Protein AF-A0A4P6JZI7-F1 (afdb_monomer)

Structure (mmCIF, N/CA/C/O backbone):
data_AF-A0A4P6JZI7-F1
#
_entry.id   AF-A0A4P6JZI7-F1
#
loop_
_atom_site.group_PDB
_atom_site.id
_atom_site.type_symbol
_atom_site.label_atom_id
_atom_site.label_alt_id
_atom_site.label_comp_id
_atom_site.label_asym_id
_atom_site.label_entity_id
_atom_site.label_seq_id
_atom_site.pdbx_PDB_ins_code
_atom_site.Cartn_x
_atom_site.Cartn_y
_atom_site.Cartn_z
_atom_site.occupancy
_atom_site.B_iso_or_equiv
_atom_site.auth_seq_id
_atom_site.auth_comp_id
_atom_site.auth_asym_id
_atom_site.auth_atom_id
_atom_site.pdbx_PDB_model_num
ATOM 1 N N . MET A 1 1 ? 13.511 -19.977 16.523 1.00 40.28 1 MET A N 1
ATOM 2 C CA . MET A 1 1 ? 13.783 -18.715 15.807 1.00 40.28 1 MET A CA 1
ATOM 3 C C . MET A 1 1 ? 12.702 -17.710 16.180 1.00 40.28 1 MET A C 1
ATOM 5 O O . MET A 1 1 ? 11.533 -17.978 15.970 1.00 40.28 1 MET A O 1
ATOM 9 N N . GLN A 1 2 ? 13.146 -16.654 16.858 1.00 42.12 2 GLN A N 1
ATOM 10 C CA . GLN A 1 2 ? 12.506 -15.406 17.305 1.00 42.12 2 GLN A CA 1
ATOM 11 C C . GLN A 1 2 ? 10.993 -15.196 17.056 1.00 42.12 2 GLN A C 1
ATOM 13 O O . GLN A 1 2 ? 10.556 -14.751 15.999 1.00 42.12 2 GLN A O 1
ATOM 18 N N . THR A 1 3 ? 10.208 -15.392 18.117 1.00 41.06 3 THR A N 1
ATOM 19 C CA . THR A 1 3 ? 8.763 -15.125 18.213 1.00 41.06 3 THR A CA 1
ATOM 20 C C . THR A 1 3 ? 8.477 -13.671 18.627 1.00 41.06 3 THR A C 1
ATOM 22 O O . THR A 1 3 ? 7.878 -13.420 19.670 1.00 41.06 3 THR A O 1
ATOM 25 N N . PHE A 1 4 ? 8.927 -12.692 17.832 1.00 45.28 4 PHE A N 1
ATOM 26 C CA . PHE A 1 4 ? 8.655 -11.260 18.085 1.00 45.28 4 PHE A CA 1
ATOM 27 C C . PHE A 1 4 ? 7.767 -10.593 17.015 1.00 45.28 4 PHE A C 1
ATOM 29 O O . PHE A 1 4 ? 7.316 -9.467 17.191 1.00 45.28 4 PHE A O 1
ATOM 36 N N . SER A 1 5 ? 7.446 -11.294 15.923 1.00 57.12 5 SER A N 1
ATOM 37 C CA . SER A 1 5 ? 6.790 -10.708 14.739 1.00 57.12 5 SER A CA 1
ATOM 38 C C . SER A 1 5 ? 5.298 -10.363 14.940 1.00 57.12 5 SER A C 1
ATOM 40 O O . SER A 1 5 ? 4.814 -9.359 14.420 1.00 57.12 5 SER A O 1
ATOM 42 N N . GLY A 1 6 ? 4.582 -11.114 15.791 1.00 55.03 6 GLY A N 1
ATOM 43 C CA . GLY A 1 6 ? 3.121 -11.026 15.946 1.00 55.03 6 GLY A CA 1
ATOM 44 C C . GLY A 1 6 ? 2.567 -9.697 16.484 1.00 55.03 6 GLY A C 1
ATOM 45 O O . GLY A 1 6 ? 1.469 -9.282 16.126 1.00 55.03 6 GLY A O 1
ATOM 46 N N . LYS A 1 7 ? 3.329 -8.992 17.328 1.00 60.00 7 LYS A N 1
ATOM 47 C CA . LYS A 1 7 ? 2.916 -7.677 17.850 1.00 60.00 7 LYS A CA 1
ATOM 48 C C . LYS A 1 7 ? 3.182 -6.566 16.839 1.00 60.00 7 LYS A C 1
ATOM 50 O O . LYS A 1 7 ? 2.356 -5.676 16.684 1.00 60.00 7 LYS A O 1
ATOM 55 N N . HIS A 1 8 ? 4.298 -6.649 16.116 1.00 64.00 8 HIS A N 1
ATOM 56 C CA . HIS A 1 8 ? 4.651 -5.666 15.094 1.00 64.00 8 HIS A CA 1
ATOM 57 C C . HIS A 1 8 ? 3.713 -5.726 13.887 1.00 64.00 8 HIS A C 1
ATOM 59 O O . HIS A 1 8 ? 3.317 -4.673 13.403 1.00 64.00 8 HIS A O 1
ATOM 65 N N . GLN A 1 9 ? 3.290 -6.921 13.455 1.00 67.69 9 GLN A N 1
ATOM 66 C CA . GLN A 1 9 ? 2.295 -7.049 12.381 1.00 67.69 9 GLN A CA 1
ATOM 67 C C . GLN A 1 9 ? 0.941 -6.425 12.763 1.00 67.69 9 GLN A C 1
ATOM 69 O O . GLN A 1 9 ? 0.342 -5.752 11.936 1.00 67.69 9 GLN A O 1
ATOM 74 N N . HIS A 1 10 ? 0.477 -6.576 14.013 1.00 70.94 10 HIS A N 1
ATOM 75 C CA . HIS A 1 10 ? -0.792 -5.983 14.455 1.00 70.94 10 HIS A CA 1
ATOM 76 C C . HIS A 1 10 ? -0.695 -4.460 14.579 1.00 70.94 10 HIS A C 1
ATOM 78 O O . HIS A 1 10 ? -1.621 -3.758 14.190 1.00 70.94 10 HIS A O 1
ATOM 84 N N . VAL A 1 11 ? 0.433 -3.944 15.078 1.00 77.00 11 VAL A N 1
ATOM 85 C CA . VAL A 1 11 ? 0.680 -2.495 15.136 1.00 77.00 11 VAL A CA 1
ATOM 86 C C . VAL A 1 11 ? 0.749 -1.898 13.730 1.00 77.00 11 VAL A C 1
ATOM 88 O O . VAL A 1 11 ? 0.169 -0.845 13.497 1.00 77.00 11 VAL A O 1
ATOM 91 N N . LEU A 1 12 ? 1.413 -2.575 12.787 1.00 75.81 12 LEU A N 1
ATOM 92 C CA . LEU A 1 12 ? 1.479 -2.137 11.392 1.00 75.81 12 LEU A CA 1
ATOM 93 C C . LEU A 1 12 ? 0.106 -2.185 10.720 1.00 75.81 12 LEU A C 1
ATOM 95 O O . LEU A 1 12 ? -0.254 -1.216 10.067 1.00 75.81 12 LEU A O 1
ATOM 99 N N . ALA A 1 13 ? -0.675 -3.249 10.921 1.00 77.69 13 ALA A N 1
ATOM 100 C CA . ALA A 1 13 ? -2.030 -3.351 10.379 1.00 77.69 13 ALA A CA 1
ATOM 101 C C . ALA A 1 13 ? -2.944 -2.235 10.910 1.00 77.69 13 ALA A C 1
ATOM 103 O O . ALA A 1 13 ? -3.595 -1.555 10.123 1.00 77.69 13 ALA A O 1
ATOM 104 N N . TYR A 1 14 ? -2.928 -1.988 12.225 1.00 80.69 14 TYR A N 1
ATOM 105 C CA . TYR A 1 14 ? -3.686 -0.896 12.840 1.00 80.69 14 TYR A CA 1
ATOM 106 C C . TYR A 1 14 ? -3.248 0.474 12.304 1.00 80.69 14 TYR A C 1
ATOM 108 O O . TYR A 1 14 ? -4.081 1.292 11.926 1.00 80.69 14 TYR A O 1
ATOM 116 N N . LEU A 1 15 ? -1.937 0.713 12.204 1.00 82.81 15 LEU A N 1
ATOM 117 C CA . LEU A 1 15 ? -1.407 1.973 11.687 1.00 82.81 15 LEU A CA 1
ATOM 118 C C . LEU A 1 15 ? -1.748 2.169 10.205 1.00 82.81 15 LEU A C 1
ATOM 120 O O . LEU A 1 15 ? -2.098 3.272 9.801 1.00 82.81 15 LEU A O 1
ATOM 124 N N . SER A 1 16 ? -1.681 1.116 9.393 1.00 83.50 16 SER A N 1
ATOM 125 C CA . SER A 1 16 ? -2.100 1.150 7.992 1.00 83.50 16 SER A CA 1
ATOM 126 C C . SER A 1 16 ? -3.596 1.445 7.845 1.00 83.50 16 SER A C 1
ATOM 128 O O . SER A 1 16 ? -3.966 2.219 6.963 1.00 83.50 16 SER A O 1
ATOM 130 N N . GLU A 1 17 ? -4.440 0.889 8.719 1.00 85.62 17 GLU A N 1
ATOM 131 C CA . GLU A 1 17 ? -5.878 1.173 8.748 1.00 85.62 17 GLU A CA 1
ATOM 132 C C . GLU A 1 17 ? -6.155 2.630 9.140 1.00 85.62 17 GLU A C 1
ATOM 134 O O . GLU A 1 17 ? -6.900 3.320 8.447 1.00 85.62 17 GLU A O 1
ATOM 139 N N . GLU A 1 18 ? -5.500 3.142 10.188 1.00 87.00 18 GLU A N 1
ATOM 140 C CA . GLU A 1 18 ? -5.618 4.549 10.593 1.00 87.00 18 GLU A CA 1
ATOM 141 C C . GLU A 1 18 ? -5.119 5.511 9.511 1.00 87.00 18 GLU A C 1
ATOM 143 O O . GLU A 1 18 ? -5.735 6.552 9.273 1.00 87.00 18 GLU A O 1
ATOM 148 N N . VAL A 1 19 ? -4.007 5.179 8.851 1.00 87.38 19 VAL A N 1
ATOM 149 C CA . VAL A 1 19 ? -3.463 5.970 7.743 1.00 87.38 19 VAL A CA 1
ATOM 150 C C . VAL A 1 19 ? -4.469 6.014 6.599 1.00 87.38 19 VAL A C 1
ATOM 152 O O . VAL A 1 19 ? -4.804 7.106 6.149 1.00 87.38 19 VAL A O 1
ATOM 155 N N . LEU A 1 20 ? -5.009 4.866 6.178 1.00 86.69 20 LEU A N 1
ATOM 156 C CA . LEU A 1 20 ? -6.028 4.801 5.129 1.00 86.69 20 LEU A CA 1
ATOM 157 C C . LEU A 1 20 ? -7.290 5.586 5.515 1.00 86.69 20 LEU A C 1
ATOM 159 O O . LEU A 1 20 ? -7.783 6.374 4.712 1.00 86.69 20 LEU A O 1
ATOM 163 N N . ALA A 1 21 ? -7.778 5.431 6.749 1.00 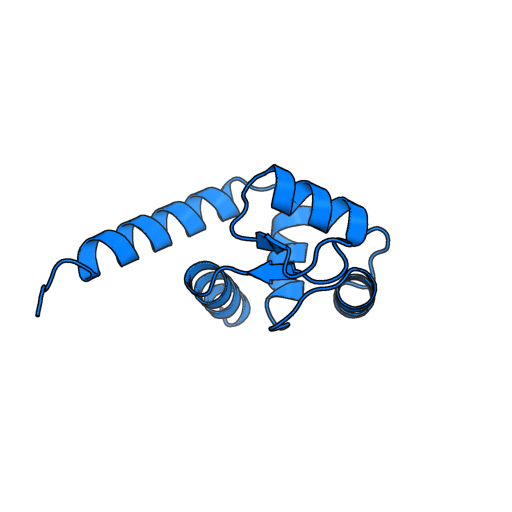88.19 21 ALA A N 1
ATOM 164 C CA . ALA A 1 21 ? -8.972 6.113 7.250 1.00 88.19 21 ALA A CA 1
ATOM 165 C C . ALA A 1 21 ? -8.818 7.643 7.309 1.00 88.19 21 ALA A C 1
ATOM 167 O O . ALA A 1 21 ? -9.806 8.370 7.209 1.00 88.19 21 ALA A O 1
ATOM 168 N N . ARG A 1 22 ? -7.585 8.142 7.452 1.00 89.81 22 ARG A N 1
ATOM 169 C CA . ARG A 1 22 ? -7.258 9.576 7.427 1.00 89.81 22 ARG A CA 1
ATOM 170 C C . ARG A 1 22 ? -7.107 10.145 6.018 1.00 89.81 22 ARG A C 1
ATOM 172 O O . ARG A 1 22 ? -7.050 11.367 5.873 1.00 89.81 22 ARG A O 1
ATOM 179 N N . GLN A 1 23 ? -7.051 9.302 4.987 1.00 90.75 23 GLN A N 1
ATOM 180 C CA . GLN A 1 23 ? -6.963 9.775 3.612 1.00 90.75 23 GLN A CA 1
ATOM 181 C C . GLN A 1 23 ? -8.305 10.333 3.119 1.00 90.75 23 GLN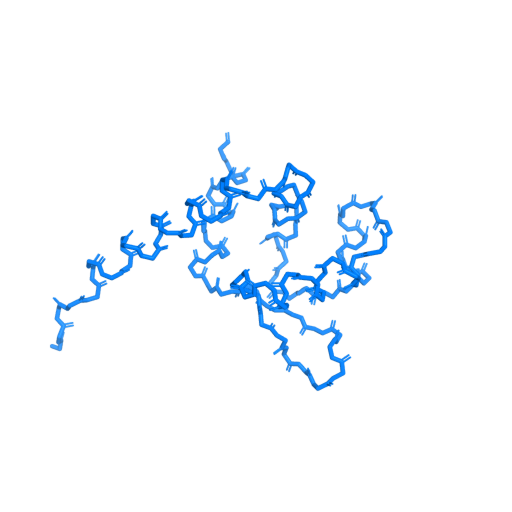 A C 1
ATOM 183 O O . GLN A 1 23 ? -9.364 9.853 3.525 1.00 90.75 23 GLN A O 1
ATOM 188 N N . PRO A 1 24 ? -8.292 11.307 2.194 1.00 91.12 24 PRO A N 1
ATOM 189 C CA . PRO A 1 24 ? -9.499 11.734 1.496 1.00 91.12 24 PRO A CA 1
ATOM 190 C C . PRO A 1 24 ? -10.190 10.562 0.785 1.00 91.12 24 PRO A C 1
ATOM 192 O O . PRO A 1 24 ? -9.523 9.641 0.311 1.00 91.12 24 PRO A O 1
ATOM 195 N N . VAL A 1 25 ? -11.518 10.626 0.655 1.00 88.94 25 VAL A N 1
ATOM 196 C CA . VAL A 1 25 ? -12.335 9.560 0.040 1.00 88.94 25 VAL A CA 1
ATOM 197 C C . VAL A 1 25 ? -11.855 9.205 -1.371 1.00 88.94 25 VAL A C 1
ATOM 199 O O . VAL A 1 25 ? -11.785 8.026 -1.703 1.00 88.94 25 VAL A O 1
ATOM 202 N N . GLU A 1 26 ? -11.452 10.200 -2.170 1.00 89.25 26 GLU A N 1
ATOM 203 C CA . GLU A 1 26 ? -10.905 9.986 -3.522 1.00 89.25 26 GLU A CA 1
ATOM 204 C C . GLU A 1 26 ? -9.670 9.065 -3.504 1.00 89.25 26 GLU A C 1
ATOM 206 O O . GLU A 1 26 ? -9.530 8.170 -4.334 1.00 89.25 26 GLU A O 1
ATOM 211 N N . VAL A 1 27 ? -8.796 9.239 -2.508 1.00 90.19 27 VAL A N 1
ATOM 212 C CA . VAL A 1 27 ? -7.552 8.481 -2.380 1.00 90.19 27 VAL A CA 1
ATOM 213 C C . VAL A 1 27 ? -7.855 7.079 -1.874 1.00 90.19 27 VAL A C 1
ATOM 215 O O . VAL A 1 27 ? -7.291 6.117 -2.382 1.00 90.19 27 VAL A O 1
ATOM 218 N N . GLN A 1 28 ? -8.768 6.945 -0.908 1.00 90.94 28 GLN A N 1
ATOM 219 C CA . GLN A 1 28 ? -9.200 5.632 -0.428 1.00 90.94 28 GLN A CA 1
ATOM 220 C C . GLN A 1 28 ? -9.782 4.794 -1.571 1.00 90.94 28 GLN A C 1
ATOM 222 O O . GLN A 1 28 ? -9.388 3.645 -1.748 1.00 90.94 28 GLN A O 1
ATOM 227 N N . GLN A 1 29 ? -10.667 5.379 -2.383 1.00 89.94 29 GLN A N 1
ATOM 228 C CA . GLN A 1 29 ? -11.260 4.702 -3.538 1.00 89.94 29 GLN A CA 1
ATOM 229 C C . GLN A 1 29 ? -10.205 4.293 -4.565 1.00 89.94 29 GLN A C 1
ATOM 231 O O . GLN A 1 29 ? -10.240 3.163 -5.046 1.00 89.94 29 GLN A O 1
ATOM 236 N N . PHE A 1 30 ? -9.240 5.167 -4.860 1.00 91.44 30 PHE A N 1
ATOM 237 C CA . PHE A 1 30 ? -8.145 4.837 -5.768 1.00 91.44 30 PHE A CA 1
ATOM 238 C C . PHE A 1 30 ? -7.296 3.670 -5.254 1.00 91.44 30 PHE A C 1
ATOM 240 O O . PHE A 1 30 ? -7.029 2.726 -5.998 1.00 91.44 30 PHE A O 1
ATOM 247 N N . LEU A 1 31 ? -6.898 3.705 -3.978 1.00 91.06 31 LEU A N 1
ATOM 248 C CA . LEU A 1 31 ? -6.105 2.646 -3.350 1.00 91.06 31 LEU A CA 1
ATOM 249 C C . LEU A 1 31 ? -6.851 1.305 -3.359 1.00 91.06 31 LEU A C 1
ATOM 251 O O . LEU A 1 31 ? -6.271 0.281 -3.704 1.00 91.06 31 LEU A O 1
ATOM 255 N N . LEU A 1 32 ? -8.147 1.311 -3.037 1.00 90.56 32 LEU A N 1
ATOM 256 C CA . LEU A 1 32 ? -8.979 0.107 -3.053 1.00 90.56 32 LEU A CA 1
ATOM 257 C C . LEU A 1 32 ? -9.148 -0.443 -4.472 1.00 90.56 32 LEU A C 1
ATOM 259 O O . LEU A 1 32 ? -8.910 -1.627 -4.697 1.00 90.56 32 LEU A O 1
ATOM 263 N N . ALA A 1 33 ? -9.489 0.407 -5.441 1.00 90.81 33 ALA A N 1
ATOM 264 C CA . ALA A 1 33 ? -9.696 -0.006 -6.827 1.00 90.81 33 ALA A CA 1
ATOM 265 C C . ALA A 1 33 ? -8.423 -0.590 -7.457 1.00 90.81 33 ALA A C 1
ATOM 267 O O . ALA A 1 33 ? -8.486 -1.566 -8.197 1.00 90.81 33 ALA A O 1
ATOM 268 N N . THR A 1 34 ? -7.258 -0.026 -7.139 1.00 92.19 34 THR A N 1
ATOM 269 C CA . THR A 1 34 ? -5.967 -0.472 -7.687 1.00 92.19 34 THR A CA 1
ATOM 270 C C . THR A 1 34 ? -5.311 -1.601 -6.881 1.00 92.19 34 THR A C 1
ATOM 272 O O . THR A 1 34 ? -4.355 -2.204 -7.362 1.00 92.19 34 THR A O 1
ATOM 275 N N . SER A 1 35 ? -5.847 -1.966 -5.707 1.00 90.81 35 SER A N 1
ATOM 276 C CA . SER A 1 35 ? -5.336 -3.062 -4.856 1.00 90.81 35 SER A CA 1
ATOM 277 C C . SER A 1 35 ? -5.406 -4.458 -5.492 1.00 90.81 35 SER A C 1
ATOM 279 O O . SER A 1 35 ? -4.692 -5.382 -5.084 1.00 90.81 35 SER A O 1
ATOM 281 N N . ILE A 1 36 ? -6.239 -4.612 -6.525 1.00 88.50 36 ILE A N 1
ATOM 282 C CA . ILE A 1 36 ? -6.331 -5.834 -7.334 1.00 88.50 36 ILE A CA 1
ATOM 283 C C . ILE A 1 36 ? -5.083 -6.056 -8.200 1.00 88.50 36 ILE A C 1
ATOM 285 O O . ILE A 1 36 ? -4.842 -7.167 -8.662 1.00 88.50 36 ILE A O 1
ATOM 289 N N . LEU A 1 37 ? -4.288 -5.007 -8.433 1.00 88.81 37 LEU A N 1
ATOM 290 C CA . LEU A 1 37 ? -3.082 -5.061 -9.247 1.00 88.81 37 LEU A CA 1
ATOM 291 C C . LEU A 1 37 ? -1.869 -5.412 -8.375 1.00 88.81 37 LEU A C 1
ATOM 293 O O . LEU A 1 37 ? -1.571 -4.730 -7.398 1.00 88.81 37 LEU A O 1
ATOM 297 N N . ASP A 1 38 ? -1.098 -6.430 -8.764 1.00 86.00 38 ASP A N 1
ATOM 298 C CA . ASP A 1 38 ? 0.188 -6.732 -8.109 1.00 86.00 38 ASP A CA 1
ATOM 299 C C . ASP A 1 38 ? 1.296 -5.727 -8.451 1.00 86.00 38 ASP A C 1
ATOM 301 O O . ASP A 1 38 ? 2.289 -5.607 -7.726 1.00 86.00 38 ASP A O 1
ATOM 305 N N . ARG A 1 39 ? 1.147 -5.033 -9.583 1.00 90.44 39 ARG A N 1
ATOM 306 C CA . ARG A 1 39 ? 2.025 -3.964 -10.058 1.00 90.44 39 ARG A CA 1
ATOM 307 C C . ARG A 1 39 ? 1.165 -2.848 -10.617 1.00 90.44 39 ARG A C 1
ATOM 309 O O . ARG A 1 39 ? 0.316 -3.090 -11.471 1.00 90.44 39 ARG A O 1
ATOM 316 N N . 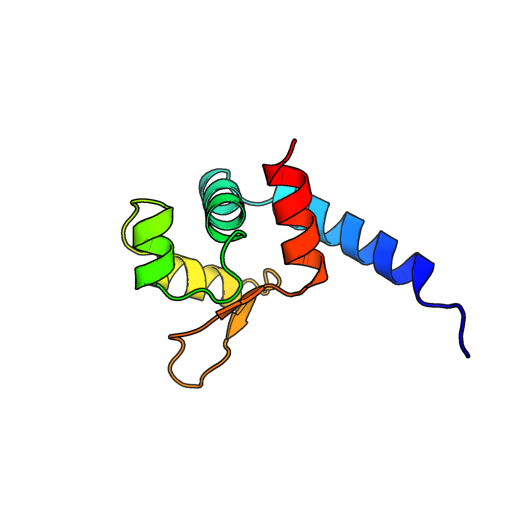LEU A 1 40 ? 1.416 -1.640 -10.145 1.00 91.50 40 LEU A N 1
ATOM 317 C CA . LEU A 1 40 ? 0.700 -0.449 -10.551 1.00 91.50 40 LEU A CA 1
ATOM 318 C C . LEU A 1 40 ? 1.534 0.300 -11.578 1.00 91.50 40 LEU A C 1
ATOM 320 O O . LEU A 1 40 ? 2.741 0.433 -11.429 1.00 91.50 40 LEU A O 1
ATOM 324 N N . SER A 1 41 ? 0.879 0.821 -12.596 1.00 92.62 41 SER A N 1
ATOM 325 C CA . SER A 1 41 ? 1.423 1.851 -13.474 1.00 92.62 41 SER A CA 1
ATOM 326 C C . SER A 1 41 ? 0.310 2.846 -13.746 1.00 92.62 41 SER A C 1
ATOM 328 O O . SER A 1 41 ? -0.864 2.483 -13.624 1.00 92.62 41 SER A O 1
ATOM 330 N N . ALA A 1 42 ? 0.639 4.084 -14.112 1.00 90.88 42 ALA A N 1
ATOM 331 C CA . ALA A 1 42 ? -0.386 5.058 -14.479 1.00 90.88 42 ALA A CA 1
ATOM 332 C C . ALA A 1 42 ? -1.407 4.509 -15.488 1.00 90.88 42 ALA A C 1
ATOM 334 O O . ALA A 1 42 ? -2.582 4.476 -15.134 1.00 90.88 42 ALA A O 1
ATOM 335 N N . PRO A 1 43 ? -1.022 3.971 -16.663 1.00 91.19 43 PRO A N 1
ATOM 336 C CA . PRO A 1 43 ? -2.007 3.488 -17.633 1.00 91.19 43 PRO A CA 1
ATOM 337 C C . PRO A 1 43 ? -2.879 2.338 -17.103 1.00 91.19 43 PRO A C 1
ATOM 339 O O . PRO A 1 43 ? -4.058 2.263 -17.444 1.00 91.19 43 PRO A O 1
ATOM 342 N N . LEU A 1 44 ? -2.348 1.459 -16.242 1.00 91.19 44 LEU A N 1
ATOM 343 C CA . LEU A 1 44 ? -3.152 0.401 -15.614 1.00 91.19 44 LEU A CA 1
ATOM 344 C C . LEU A 1 44 ? -4.135 0.966 -14.586 1.00 91.19 44 LEU A C 1
ATOM 346 O O . LEU A 1 44 ? -5.292 0.556 -14.542 1.00 91.19 44 LEU A O 1
ATOM 350 N N . CYS A 1 45 ? -3.686 1.916 -13.771 1.00 92.12 45 CYS A N 1
ATOM 351 C CA . CYS A 1 45 ? -4.532 2.554 -12.772 1.00 92.12 45 CYS A CA 1
ATOM 352 C C . CYS A 1 45 ? -5.653 3.359 -13.433 1.00 92.12 45 CYS A C 1
ATOM 354 O O . CYS A 1 45 ? -6.790 3.284 -12.976 1.00 92.12 45 CYS A O 1
ATOM 356 N N . GLU A 1 46 ? -5.374 4.075 -14.524 1.00 93.06 46 GLU A N 1
ATOM 357 C CA . GLU A 1 46 ? -6.395 4.802 -15.289 1.00 93.06 46 GLU A CA 1
ATOM 358 C C . GLU A 1 46 ? -7.418 3.847 -15.913 1.00 93.06 46 GLU A C 1
ATOM 360 O O . GLU A 1 46 ? -8.617 4.104 -15.845 1.00 93.06 46 GLU A O 1
ATOM 365 N N . ALA A 1 47 ? -6.971 2.705 -16.445 1.00 90.88 47 ALA A N 1
ATOM 366 C CA . ALA A 1 47 ? -7.865 1.691 -17.001 1.00 90.88 47 ALA A CA 1
ATOM 367 C C . ALA A 1 47 ? -8.799 1.068 -15.946 1.00 90.88 47 ALA A C 1
ATOM 369 O O . ALA A 1 47 ? -9.955 0.781 -16.244 1.00 90.88 47 ALA A O 1
ATOM 370 N N . VAL A 1 48 ? -8.313 0.864 -14.717 1.00 90.62 48 VAL A N 1
ATOM 371 C CA . VAL A 1 48 ? -9.093 0.252 -13.626 1.00 90.62 48 VAL A CA 1
ATOM 372 C C . VAL A 1 48 ? -10.020 1.258 -12.948 1.00 90.62 48 VAL A C 1
ATOM 374 O O . VAL A 1 48 ? -11.164 0.940 -12.634 1.00 90.62 48 VAL A O 1
ATOM 377 N N . THR A 1 49 ? -9.543 2.479 -12.720 1.00 88.12 49 THR A N 1
ATOM 378 C CA . THR A 1 49 ? -10.309 3.525 -12.022 1.00 88.12 49 THR A CA 1
ATOM 379 C C . THR A 1 49 ? -11.214 4.322 -12.957 1.00 88.12 49 THR A C 1
ATOM 381 O O . THR A 1 49 ? -12.088 5.050 -12.489 1.00 88.12 49 THR A O 1
ATOM 384 N N . ASN A 1 50 ? -11.011 4.194 -14.273 1.00 87.75 50 ASN A N 1
ATOM 385 C CA . ASN A 1 50 ? -11.628 5.022 -15.307 1.00 87.75 50 ASN A CA 1
ATOM 386 C C . ASN A 1 50 ? -11.446 6.533 -15.044 1.00 87.75 50 ASN A C 1
ATOM 388 O O . ASN A 1 50 ? -12.298 7.352 -15.393 1.00 87.75 50 ASN A O 1
ATOM 392 N N . GLN A 1 51 ? -10.343 6.900 -14.383 1.00 83.62 51 GLN A N 1
ATOM 393 C CA . GLN A 1 51 ? -9.962 8.273 -14.065 1.00 83.62 51 GLN A CA 1
ATOM 394 C C . GLN A 1 51 ? -8.626 8.598 -14.720 1.00 83.62 51 GLN A C 1
ATOM 396 O O . GLN A 1 51 ? -7.742 7.753 -14.775 1.00 83.62 51 GLN A O 1
ATOM 401 N N . GLN A 1 52 ? -8.469 9.830 -15.198 1.00 87.44 52 GLN A N 1
ATOM 402 C CA . GLN A 1 52 ? -7.200 10.318 -15.738 1.00 87.44 52 GLN A CA 1
ATOM 403 C C . GLN A 1 52 ? -6.334 10.925 -14.634 1.00 87.44 52 GLN A C 1
ATOM 405 O O . GLN A 1 52 ? -6.841 11.404 -13.620 1.00 87.44 52 GLN A O 1
ATOM 410 N N . GLY A 1 53 ? -5.022 10.960 -14.857 1.00 86.81 53 GLY A N 1
ATOM 411 C CA . GLY A 1 53 ? -4.077 11.570 -13.925 1.00 86.81 53 GLY A CA 1
ATOM 412 C C . GLY A 1 53 ? -3.623 10.619 -12.821 1.00 86.81 53 GLY A C 1
ATOM 413 O O . GLY A 1 53 ? -3.176 11.074 -11.764 1.00 86.81 53 GLY A O 1
ATOM 414 N N . ALA A 1 54 ? -3.689 9.304 -13.059 1.00 90.75 54 ALA A N 1
ATOM 415 C CA . ALA A 1 54 ? -3.225 8.326 -12.082 1.00 90.75 54 ALA A CA 1
ATOM 416 C C . ALA A 1 54 ? -1.726 8.474 -11.788 1.00 90.75 54 ALA A C 1
ATOM 418 O O . ALA A 1 54 ? -1.325 8.238 -10.655 1.00 90.75 54 ALA A O 1
ATOM 419 N N . GLN A 1 55 ? -0.913 8.937 -12.749 1.00 90.06 55 GLN A N 1
ATOM 420 C CA . GLN A 1 55 ? 0.510 9.230 -12.515 1.00 90.06 55 GLN A CA 1
ATOM 421 C C . GLN A 1 55 ? 0.690 10.250 -11.386 1.00 90.06 55 GLN A C 1
ATOM 423 O O . GLN A 1 55 ? 1.399 9.987 -10.422 1.00 90.06 55 GLN A O 1
ATOM 428 N N . VAL A 1 56 ? -0.022 11.381 -11.448 1.00 90.88 56 VAL A N 1
ATOM 429 C CA . VAL A 1 56 ? 0.057 12.428 -10.418 1.00 90.88 56 VAL A CA 1
ATOM 430 C C . VAL A 1 56 ? -0.405 11.888 -9.065 1.00 90.88 56 VAL A C 1
ATOM 432 O O . VAL A 1 56 ? 0.165 12.225 -8.026 1.00 90.88 56 VAL A O 1
ATOM 435 N N . MET A 1 57 ? -1.431 11.033 -9.054 1.00 90.25 57 MET A N 1
ATOM 436 C CA . MET A 1 57 ? -1.882 10.391 -7.823 1.00 90.25 57 MET A CA 1
ATOM 437 C C . MET A 1 57 ? -0.828 9.421 -7.267 1.00 90.25 57 MET A C 1
ATOM 439 O O . MET A 1 57 ? -0.512 9.508 -6.084 1.00 90.25 57 MET A O 1
ATOM 443 N N . LEU A 1 58 ? -0.222 8.572 -8.098 1.00 90.44 58 LEU A N 1
ATOM 444 C CA . LEU A 1 58 ? 0.850 7.649 -7.707 1.00 90.44 58 LEU A CA 1
ATOM 445 C C . LEU A 1 58 ? 2.068 8.402 -7.156 1.00 90.44 58 LEU A C 1
ATOM 447 O O . LEU A 1 58 ? 2.533 8.095 -6.061 1.00 90.44 58 LEU A O 1
ATOM 451 N N . GLU A 1 59 ? 2.520 9.460 -7.828 1.00 89.56 59 GLU A N 1
ATOM 452 C CA . GLU A 1 59 ? 3.621 10.305 -7.351 1.00 89.56 59 GLU A CA 1
ATOM 453 C C . GLU A 1 59 ? 3.310 10.976 -6.005 1.00 89.56 59 GLU A C 1
ATOM 455 O O . GLU A 1 59 ? 4.199 11.141 -5.164 1.00 89.56 59 GLU A O 1
ATOM 460 N N . ARG A 1 60 ? 2.055 11.394 -5.786 1.00 89.31 60 ARG A N 1
ATOM 461 C CA . ARG A 1 60 ? 1.601 11.934 -4.494 1.00 89.31 60 ARG A CA 1
ATOM 462 C C . ARG A 1 60 ? 1.624 10.857 -3.412 1.00 89.31 60 ARG A C 1
ATOM 464 O O . ARG A 1 60 ? 2.069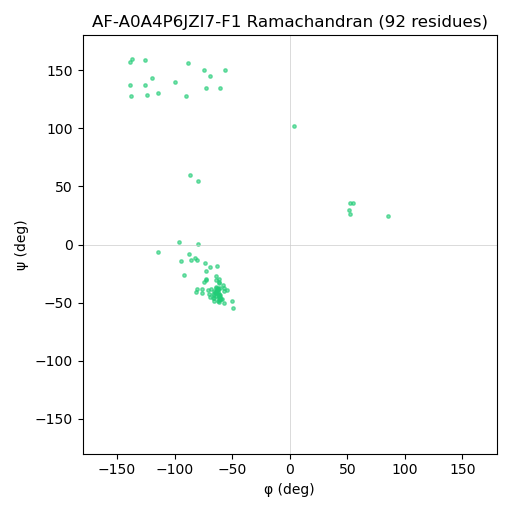 11.143 -2.304 1.00 89.31 60 ARG A O 1
ATOM 471 N N . LEU A 1 61 ? 1.178 9.640 -3.725 1.00 89.19 61 LEU A N 1
ATOM 472 C CA . LEU A 1 61 ? 1.174 8.504 -2.800 1.00 89.19 61 LEU A CA 1
ATOM 473 C C . LEU A 1 61 ? 2.597 8.095 -2.393 1.00 89.19 61 LEU A C 1
ATOM 475 O O . LEU A 1 61 ? 2.856 7.904 -1.203 1.00 89.19 61 LEU A O 1
ATOM 479 N N . VAL A 1 62 ? 3.526 8.032 -3.353 1.00 88.69 62 VAL A N 1
ATOM 480 C CA . VAL A 1 62 ? 4.948 7.760 -3.085 1.00 88.69 62 VAL A CA 1
ATOM 481 C C . VAL A 1 62 ? 5.551 8.858 -2.213 1.00 88.69 62 VAL A C 1
ATOM 483 O O . VAL A 1 62 ? 6.150 8.561 -1.182 1.00 88.69 62 VAL A O 1
ATOM 486 N N . ARG A 1 63 ? 5.336 10.138 -2.555 1.00 87.50 63 ARG A N 1
ATOM 487 C CA . AR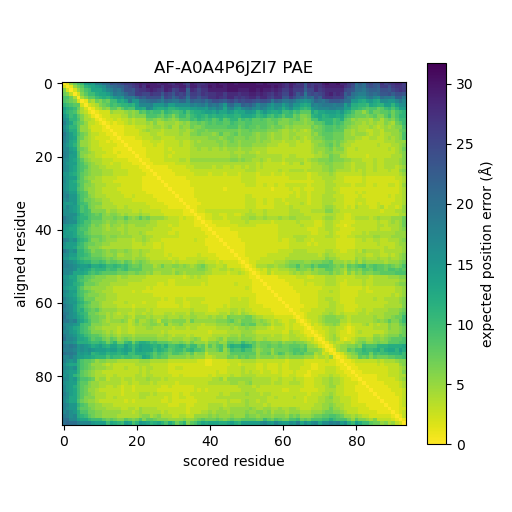G A 1 63 ? 5.833 11.269 -1.749 1.00 87.50 63 ARG A CA 1
ATOM 488 C C . ARG A 1 63 ? 5.257 11.302 -0.334 1.00 87.50 63 ARG A C 1
ATOM 490 O O . ARG A 1 63 ? 5.940 11.733 0.591 1.00 87.50 63 ARG A O 1
ATOM 497 N N . ALA A 1 64 ? 4.023 10.840 -0.157 1.00 86.12 64 ALA A N 1
ATOM 498 C CA . ALA A 1 64 ? 3.377 10.727 1.145 1.00 86.12 64 ALA A CA 1
ATOM 499 C C . ALA A 1 64 ? 3.814 9.484 1.946 1.00 86.12 64 ALA A C 1
ATOM 501 O O . ALA A 1 64 ? 3.321 9.288 3.054 1.00 86.12 64 ALA A O 1
ATOM 502 N N . ASN A 1 65 ? 4.722 8.648 1.418 1.00 83.56 65 ASN A N 1
ATOM 503 C CA . ASN A 1 65 ? 5.129 7.368 2.009 1.00 83.56 65 ASN A CA 1
ATOM 504 C C . ASN A 1 65 ? 3.935 6.452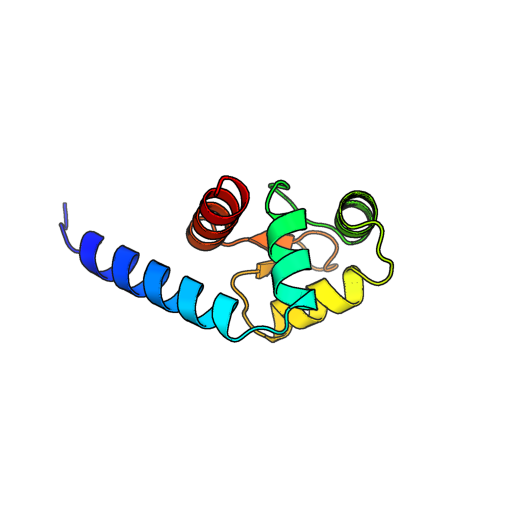 2.344 1.00 83.56 65 ASN A C 1
ATOM 506 O O . ASN A 1 65 ? 3.956 5.723 3.337 1.00 83.56 65 ASN A O 1
ATOM 510 N N . LEU A 1 66 ? 2.887 6.466 1.510 1.00 84.69 66 LEU A N 1
ATOM 511 C CA . LEU A 1 66 ? 1.660 5.683 1.709 1.00 84.69 66 LEU A CA 1
ATOM 512 C C . LEU A 1 66 ? 1.827 4.225 1.276 1.00 84.69 66 LEU A C 1
ATOM 514 O O . LEU A 1 66 ? 1.072 3.717 0.451 1.00 84.69 66 LEU A O 1
ATOM 518 N N . PHE A 1 67 ? 2.848 3.559 1.822 1.00 86.56 67 PHE A N 1
ATOM 519 C CA . PHE A 1 67 ? 3.129 2.138 1.593 1.00 86.56 67 PHE A CA 1
ATOM 520 C C . PHE A 1 67 ? 3.205 1.749 0.107 1.00 86.56 67 PHE A C 1
ATOM 522 O O . PHE A 1 67 ? 2.966 0.597 -0.251 1.00 86.56 67 PHE A O 1
ATOM 529 N N . LEU A 1 68 ? 3.546 2.711 -0.751 1.00 88.69 68 LEU A N 1
ATOM 530 C CA . LEU A 1 68 ? 3.744 2.547 -2.181 1.00 88.69 68 LEU A CA 1
ATOM 531 C C . LEU A 1 68 ? 5.219 2.803 -2.481 1.00 88.69 68 LEU A C 1
ATOM 533 O O . LEU A 1 68 ? 5.788 3.797 -2.030 1.00 88.69 68 LEU A O 1
ATOM 537 N N . THR A 1 69 ? 5.847 1.901 -3.224 1.00 86.56 69 THR A N 1
ATOM 538 C CA . THR A 1 69 ? 7.265 1.996 -3.579 1.00 86.56 69 THR A CA 1
ATOM 539 C C . THR A 1 69 ? 7.422 1.913 -5.088 1.00 86.56 69 THR A C 1
ATOM 541 O O . THR A 1 69 ? 6.764 1.093 -5.729 1.00 86.56 69 THR A O 1
ATOM 544 N N . SER A 1 70 ? 8.288 2.762 -5.640 1.00 87.81 70 SER A N 1
ATOM 545 C CA . SER A 1 70 ? 8.677 2.712 -7.048 1.00 87.81 70 SER A CA 1
ATOM 546 C C . SER A 1 70 ? 9.593 1.510 -7.297 1.00 87.81 70 SER A C 1
ATOM 548 O O . SER A 1 70 ? 10.479 1.215 -6.492 1.00 87.81 70 SER A O 1
ATOM 550 N N . LEU A 1 71 ? 9.329 0.764 -8.366 1.00 86.31 71 LEU A N 1
ATOM 551 C CA . LEU A 1 71 ? 10.075 -0.430 -8.767 1.00 86.31 71 LEU A CA 1
ATOM 552 C C . LEU A 1 71 ? 11.165 -0.114 -9.794 1.00 86.31 71 LEU A C 1
ATOM 554 O O . LEU A 1 71 ? 12.029 -0.958 -10.035 1.00 86.31 71 LEU A O 1
ATOM 558 N N . ASP A 1 72 ? 11.120 1.066 -10.404 1.00 86.12 72 ASP A N 1
ATOM 559 C CA . ASP A 1 72 ? 12.015 1.502 -11.463 1.00 86.12 72 ASP A CA 1
ATOM 560 C C . ASP A 1 72 ? 12.472 2.952 -11.267 1.00 86.12 72 ASP A C 1
ATOM 562 O O . ASP A 1 72 ? 11.866 3.739 -10.551 1.00 86.12 72 ASP A O 1
ATOM 566 N N . HIS A 1 73 ? 13.585 3.312 -11.906 1.00 76.69 73 HIS A N 1
ATOM 567 C CA . HIS A 1 73 ? 14.132 4.672 -11.834 1.00 76.69 73 HIS A CA 1
ATOM 568 C C . HIS A 1 73 ? 13.327 5.694 -12.646 1.00 76.69 73 HIS A C 1
ATOM 570 O O . HIS A 1 73 ? 13.530 6.892 -12.476 1.00 76.69 73 HIS A O 1
ATOM 576 N N . GLU A 1 74 ? 12.465 5.218 -13.545 1.00 77.88 74 GLU A N 1
ATOM 577 C CA . GLU A 1 74 ? 11.624 6.046 -14.408 1.00 77.88 74 GLU A CA 1
ATOM 578 C C . GLU A 1 74 ? 10.211 6.248 -13.835 1.00 77.88 74 GLU A C 1
ATOM 580 O O . GLU A 1 74 ? 9.396 6.911 -14.471 1.00 77.88 74 GLU A O 1
ATOM 585 N N . ASP A 1 75 ? 9.924 5.712 -12.639 1.00 77.25 75 ASP A N 1
ATOM 586 C CA . ASP A 1 75 ? 8.640 5.869 -11.946 1.00 77.25 75 ASP A CA 1
ATOM 587 C C . ASP A 1 75 ? 7.426 5.438 -12.797 1.00 77.25 75 ASP A C 1
ATOM 589 O O . ASP A 1 75 ? 6.341 6.026 -12.731 1.00 77.25 75 ASP A O 1
ATOM 593 N N . HIS A 1 76 ? 7.588 4.388 -13.606 1.00 84.81 76 HIS A N 1
ATOM 594 C CA . HIS A 1 76 ? 6.490 3.803 -14.374 1.00 84.81 76 HIS A CA 1
ATOM 595 C C . HIS A 1 76 ? 5.794 2.672 -13.625 1.00 84.81 76 HIS A C 1
ATOM 597 O O . HIS A 1 76 ? 4.621 2.390 -13.891 1.00 84.81 76 HIS A O 1
ATOM 603 N N . TRP A 1 77 ? 6.502 2.005 -12.715 1.00 90.75 77 TRP A N 1
ATOM 604 C CA . TRP A 1 77 ? 6.019 0.830 -12.014 1.00 90.75 77 TRP A CA 1
ATOM 605 C C . TRP A 1 77 ? 6.090 1.024 -10.512 1.00 90.75 77 TRP A C 1
ATOM 607 O O . TRP A 1 77 ? 7.137 1.292 -9.940 1.00 90.75 77 TRP A O 1
ATOM 617 N N . TYR A 1 78 ? 4.974 0.773 -9.847 1.00 91.44 78 TYR A N 1
ATOM 618 C CA . TYR A 1 78 ? 4.856 0.875 -8.407 1.00 91.44 78 TYR A CA 1
ATOM 619 C C . TYR A 1 78 ? 4.325 -0.417 -7.811 1.00 91.44 78 TYR A C 1
ATOM 621 O O . TYR A 1 78 ? 3.677 -1.236 -8.473 1.00 91.44 78 TYR A O 1
ATOM 629 N N . ARG A 1 79 ? 4.588 -0.590 -6.521 1.00 90.81 79 ARG A N 1
ATOM 630 C CA . ARG A 1 79 ? 4.101 -1.726 -5.753 1.00 90.81 79 ARG A CA 1
ATOM 631 C C . ARG A 1 79 ? 3.635 -1.298 -4.383 1.00 90.81 79 ARG A C 1
ATOM 633 O O . ARG A 1 79 ? 4.330 -0.546 -3.699 1.00 90.81 79 ARG A O 1
ATOM 640 N N . TYR A 1 80 ? 2.498 -1.839 -3.968 1.00 91.50 80 TYR A N 1
ATOM 641 C CA . TYR A 1 80 ? 2.106 -1.781 -2.572 1.00 91.50 80 TYR A CA 1
ATOM 642 C C . TYR A 1 80 ? 3.009 -2.652 -1.713 1.00 91.50 80 TYR A C 1
ATOM 644 O O . TYR A 1 80 ? 3.438 -3.741 -2.104 1.00 91.50 80 TYR A O 1
ATOM 652 N N . HIS A 1 81 ? 3.255 -2.183 -0.499 1.00 88.00 81 HIS A N 1
ATOM 653 C CA . HIS A 1 81 ? 3.812 -3.019 0.541 1.00 88.00 81 HIS A CA 1
ATOM 654 C C . HIS A 1 81 ? 2.850 -4.196 0.804 1.00 88.00 81 HIS A C 1
ATOM 656 O O . HIS A 1 81 ? 1.650 -3.948 0.938 1.00 88.00 81 HIS A O 1
ATOM 662 N N . PRO A 1 82 ? 3.328 -5.451 0.925 1.00 84.94 82 PRO A N 1
ATOM 663 C CA . PRO A 1 82 ? 2.466 -6.635 1.026 1.00 84.94 82 PRO A CA 1
ATOM 664 C C . PRO A 1 82 ? 1.363 -6.513 2.084 1.00 84.94 82 PRO A C 1
ATOM 666 O O . PRO A 1 82 ? 0.193 -6.660 1.765 1.00 84.94 82 PRO A O 1
ATOM 669 N N . LEU A 1 83 ? 1.7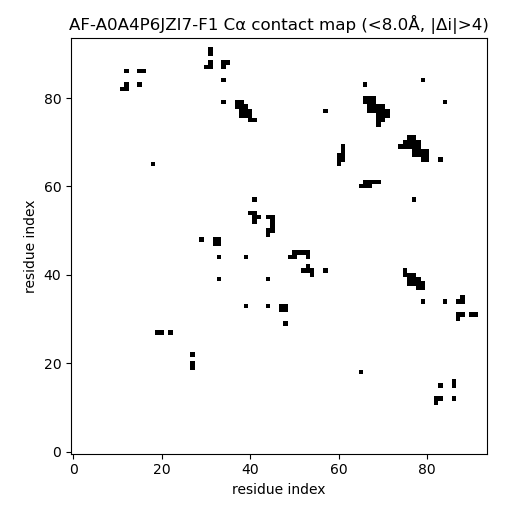24 -6.088 3.301 1.00 83.88 83 LEU A N 1
ATOM 670 C CA . LEU A 1 83 ? 0.766 -5.873 4.396 1.00 83.88 83 LEU A CA 1
ATOM 671 C C . LEU A 1 83 ? -0.337 -4.856 4.063 1.00 83.88 83 LEU A C 1
ATOM 673 O O . LEU A 1 83 ? -1.468 -5.000 4.514 1.00 83.88 83 LEU A O 1
ATOM 677 N N . PHE A 1 84 ? -0.009 -3.817 3.292 1.00 87.88 84 PHE A N 1
ATOM 678 C CA . PHE A 1 84 ? -0.982 -2.808 2.891 1.00 87.88 84 PHE A CA 1
ATOM 679 C C . PHE A 1 84 ? -1.889 -3.330 1.776 1.00 87.88 84 PHE A C 1
ATOM 681 O O . PHE A 1 84 ? -3.090 -3.092 1.807 1.00 87.88 84 PHE A O 1
ATOM 688 N N . ALA A 1 85 ? -1.331 -4.092 0.831 1.00 88.12 85 ALA A N 1
ATOM 689 C CA . ALA A 1 85 ? -2.109 -4.762 -0.205 1.00 88.12 85 ALA A CA 1
ATOM 690 C C . ALA A 1 85 ? -3.110 -5.761 0.395 1.00 88.12 85 ALA A C 1
ATOM 692 O O . ALA A 1 85 ? -4.269 -5.761 -0.008 1.00 88.12 85 ALA A O 1
ATOM 693 N N . ASP A 1 86 ? -2.688 -6.562 1.379 1.00 86.88 86 ASP A N 1
ATOM 694 C CA . ASP A 1 86 ? -3.571 -7.494 2.091 1.00 86.88 86 ASP A CA 1
ATOM 695 C C . ASP A 1 86 ? -4.711 -6.755 2.810 1.00 86.88 86 ASP A C 1
ATOM 697 O O . ASP A 1 86 ? -5.868 -7.151 2.691 1.00 86.88 86 ASP A O 1
ATOM 701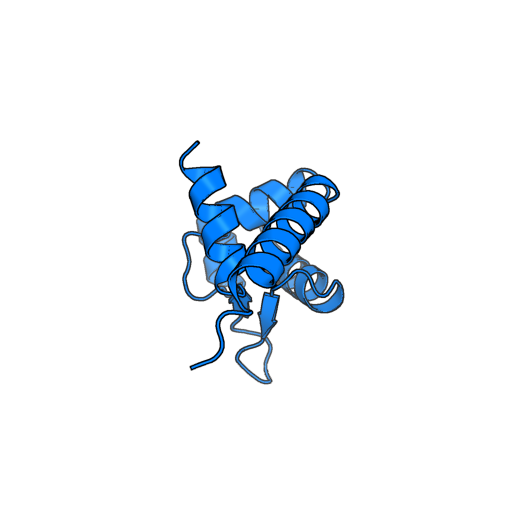 N N . LEU A 1 87 ? -4.414 -5.633 3.479 1.00 87.25 87 LEU A N 1
ATOM 702 C CA . LEU A 1 87 ? -5.434 -4.796 4.120 1.00 87.25 87 LEU A CA 1
ATOM 703 C C . LEU A 1 87 ? -6.435 -4.226 3.108 1.00 87.25 87 LEU A C 1
ATOM 705 O O . LEU A 1 87 ? -7.642 -4.258 3.343 1.00 87.25 87 LEU A O 1
ATOM 709 N N . LEU A 1 88 ? -5.950 -3.692 1.983 1.00 89.06 88 LEU A N 1
ATOM 710 C CA . LEU A 1 88 ? -6.814 -3.132 0.944 1.00 89.06 88 LEU A CA 1
ATOM 711 C C . LEU A 1 88 ? -7.714 -4.204 0.313 1.00 89.06 88 LEU A C 1
ATOM 713 O O . LEU A 1 88 ? -8.877 -3.923 0.033 1.00 89.06 88 LEU A O 1
ATOM 717 N N . ARG A 1 89 ? -7.197 -5.425 0.131 1.00 86.00 89 ARG A N 1
ATOM 718 C CA . ARG 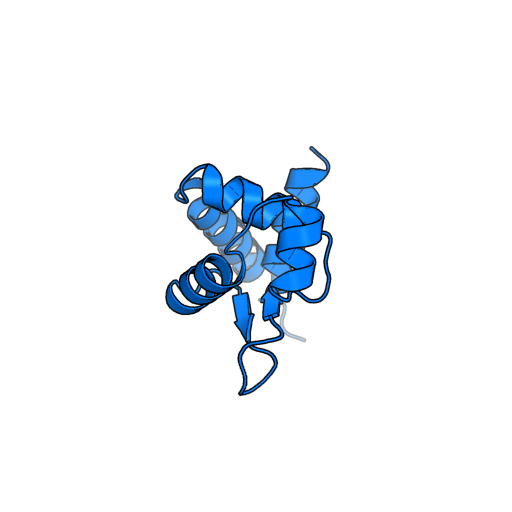A 1 89 ? -7.955 -6.565 -0.403 1.00 86.00 89 ARG A CA 1
ATOM 719 C C . ARG A 1 89 ? -9.024 -7.050 0.578 1.00 86.00 89 ARG A C 1
ATOM 721 O O . ARG A 1 89 ? -10.173 -7.162 0.167 1.00 86.00 89 ARG A O 1
ATOM 728 N N . ASP A 1 90 ? -8.703 -7.201 1.868 1.00 87.06 90 ASP A N 1
ATOM 729 C CA . ASP A 1 90 ? -9.702 -7.528 2.908 1.00 87.06 90 ASP A CA 1
ATOM 730 C C . ASP A 1 90 ? -10.834 -6.487 2.943 1.00 87.06 90 ASP A C 1
ATOM 732 O O . ASP A 1 90 ? -12.008 -6.820 3.100 1.00 87.06 90 ASP A O 1
ATOM 736 N N . ARG A 1 91 ? -10.494 -5.209 2.730 1.00 84.50 91 ARG A N 1
ATOM 737 C CA . ARG A 1 91 ? -11.471 -4.117 2.683 1.00 84.50 91 ARG A CA 1
ATOM 738 C C . ARG A 1 91 ? -12.326 -4.119 1.415 1.00 84.50 91 ARG A C 1
ATOM 740 O O . ARG A 1 91 ? -13.452 -3.643 1.484 1.00 84.50 91 ARG A O 1
ATOM 747 N N . LEU A 1 92 ? -11.799 -4.601 0.289 1.00 84.12 92 LEU A N 1
ATOM 748 C CA . LEU A 1 92 ? -12.528 -4.720 -0.976 1.00 84.12 92 LEU A CA 1
ATOM 749 C C . LEU A 1 92 ? -13.531 -5.884 -0.951 1.00 84.12 92 LEU A C 1
ATOM 751 O O . LEU A 1 92 ? -14.572 -5.803 -1.597 1.00 84.12 92 LEU A O 1
ATOM 755 N N . GLU A 1 93 ? -13.219 -6.956 -0.219 1.00 79.00 93 GLU A N 1
ATOM 756 C CA . GLU A 1 93 ? -14.087 -8.133 -0.067 1.00 79.00 93 GLU A CA 1
ATOM 757 C C . GLU A 1 93 ? -15.217 -7.946 0.965 1.00 79.00 93 GLU A C 1
ATOM 759 O O . GLU A 1 93 ? -16.150 -8.752 0.993 1.00 79.00 93 GLU A O 1
ATOM 764 N N . ARG A 1 94 ? -15.157 -6.896 1.799 1.00 65.31 94 ARG A N 1
ATOM 765 C CA . ARG A 1 94 ? -16.204 -6.529 2.774 1.00 65.31 94 ARG A CA 1
ATOM 766 C C . ARG A 1 94 ? -17.212 -5.526 2.228 1.00 65.31 94 ARG A C 1
ATOM 768 O O . ARG A 1 94 ? -18.416 -5.743 2.484 1.00 65.31 94 ARG A O 1
#

InterPro domains:
  IPR059106 MalT-like, winged helix domain [PF25873] (17-94)

Solvent-accessible surface area (backbone atoms only — not comparable to full-atom values): 5412 Å² total; per-residue (Å²): 134,85,93,66,59,74,63,56,54,51,53,49,51,52,50,51,49,53,52,50,70,69,43,56,70,72,55,45,49,49,52,42,62,45,38,82,48,85,62,42,29,37,73,57,41,21,69,69,65,75,42,86,61,35,51,63,52,50,56,49,36,41,74,66,62,63,54,38,43,68,77,46,96,80,66,55,37,32,31,62,38,66,73,57,35,54,52,32,44,58,59,70,78,104

Mean predicted aligned error: 6.0 Å

Sequence (94 aa):
MQTFSGKHQHVLAYLSEEVLARQPVEVQQFLLATSILDRLSAPLCEAVTNQQGAQVMLERLVRANLFLTSLDHEDHWYRYHPLFADLLRDRLER

Secondary structure (DSSP, 8-state):
----HHHHHHHHHHHHHHHHHHS-HHHHHHHHHHTT-SSB-HHHHHHHH--S-HHHHHHHHHHTT-SEEESSTTS--EEE-HHHHHHHHHHHH-

Organism: Ktedonosporobacter rubrisoli (NCBI:txid2509675)

Radius of gyration: 13.78 Å; Cα contacts (8 Å, |Δi|>4): 86; chains: 1; bounding box: 30×31×36 Å

Foldseek 3Di:
DDPPVVVVLVVVLVVLVVVLVPDDPVLNLLCLQCLVDQKDFQVVSCVRVVDHDVLVSLVVCVVVPSQKDQPDPVSGIIGHDPSNSVSSPVVNVD

pLDDT: mean 83.74, std 11.62, range [40.28, 93.06]

Nearest PDB structures (foldseek):
  8bob-assembly1_D  TM=9.213E-01  e=6.411E-06  Escherichia coli
  2zkz-assembly2_C  TM=5.647E-01  e=4.149E-01  Bacillus anthracis
  5aip-assembly1_B  TM=6.084E-01  e=9.317E-01  Neisseria meningitidis serogroup B
  4q77-assembly1_B  TM=5.135E-01  e=1.533E+00  Staphylococcus aureus subsp. aureus MRSA252
  4hbl-assembly1_B  TM=5.791E-01  e=3.040E+00  Staphylococcus epidermidis RP62A